Protein AF-A0A2R2W678-F1 (afdb_monomer)

Structure (mmCIF, N/CA/C/O backbone):
data_AF-A0A2R2W678-F1
#
_entry.id   AF-A0A2R2W678-F1
#
loop_
_atom_site.group_PDB
_atom_site.id
_atom_site.type_symbol
_atom_site.label_atom_id
_atom_site.label_alt_id
_atom_site.label_comp_id
_atom_site.label_asym_id
_atom_site.label_entity_id
_atom_site.label_seq_id
_atom_site.pdbx_PDB_ins_code
_atom_site.Cartn_x
_atom_site.Cartn_y
_atom_site.Cartn_z
_atom_site.occupancy
_atom_site.B_iso_or_equiv
_atom_site.auth_seq_id
_atom_site.auth_comp_id
_atom_site.auth_asym_id
_atom_site.auth_atom_id
_atom_site.pdbx_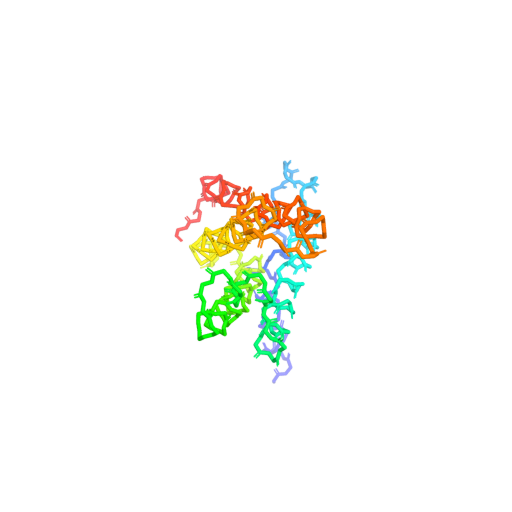PDB_model_num
ATOM 1 N N . MET A 1 1 ? -35.169 -13.380 14.556 1.00 68.44 1 MET A N 1
ATOM 2 C CA . MET A 1 1 ? -34.131 -13.141 13.522 1.00 68.44 1 MET A CA 1
ATOM 3 C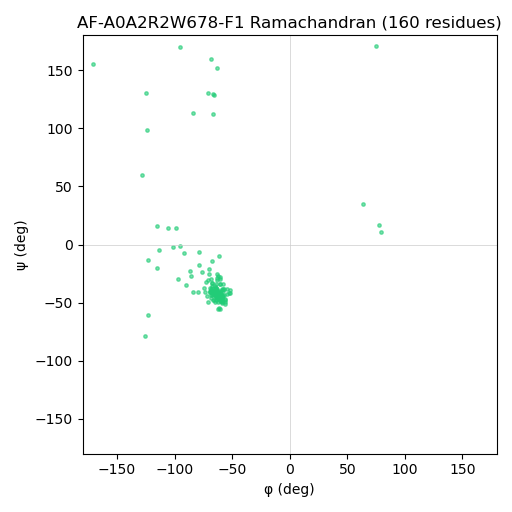 C . MET A 1 1 ? -33.585 -11.709 13.570 1.00 68.44 1 MET A C 1
ATOM 5 O O . MET A 1 1 ? -32.387 -11.545 13.762 1.00 68.44 1 MET A O 1
ATOM 9 N N . LEU A 1 2 ? -34.438 -10.676 13.513 1.00 74.88 2 LEU A N 1
ATOM 10 C CA . LEU A 1 2 ? -34.035 -9.255 13.561 1.00 74.88 2 LEU A CA 1
ATOM 11 C C . LEU A 1 2 ? -33.244 -8.840 14.821 1.00 74.88 2 LEU A C 1
ATOM 13 O O . LEU A 1 2 ? -32.334 -8.018 14.740 1.00 74.88 2 LEU A O 1
ATOM 17 N N . THR A 1 3 ? -33.533 -9.432 15.981 1.00 77.06 3 THR A N 1
ATOM 18 C CA . THR A 1 3 ? -32.815 -9.179 17.245 1.00 77.06 3 THR A CA 1
ATOM 19 C C . THR A 1 3 ? -31.362 -9.659 17.221 1.00 77.06 3 THR A C 1
ATOM 21 O O . THR A 1 3 ? -30.485 -8.937 17.685 1.00 77.06 3 THR A O 1
ATOM 24 N N . ARG A 1 4 ? -31.082 -10.826 16.618 1.00 75.00 4 ARG A N 1
ATOM 25 C CA . ARG A 1 4 ? -29.709 -11.349 16.467 1.00 75.00 4 ARG A CA 1
ATOM 26 C C . ARG A 1 4 ? -28.886 -10.510 15.488 1.00 75.00 4 ARG A C 1
ATOM 28 O O . ARG A 1 4 ? -27.741 -10.191 15.781 1.00 75.00 4 ARG A O 1
ATOM 35 N N . LEU A 1 5 ? -29.487 -10.078 14.375 1.00 79.19 5 LEU A N 1
ATOM 36 C CA . LEU A 1 5 ? -28.825 -9.196 13.404 1.00 79.19 5 LEU A CA 1
ATOM 37 C C . LEU A 1 5 ? -28.424 -7.851 14.030 1.00 79.19 5 LEU A C 1
ATOM 39 O O . LEU A 1 5 ? -27.300 -7.396 13.847 1.00 79.19 5 LEU A O 1
ATOM 43 N N . ARG A 1 6 ? -29.307 -7.245 14.836 1.00 78.81 6 ARG A N 1
ATOM 44 C CA . ARG A 1 6 ? -29.011 -5.988 15.548 1.00 78.81 6 ARG A CA 1
ATOM 45 C C . ARG A 1 6 ? -27.942 -6.138 16.633 1.00 78.81 6 ARG A C 1
ATOM 47 O O . ARG A 1 6 ? -27.208 -5.183 16.874 1.00 78.81 6 ARG A O 1
ATOM 54 N N . ALA A 1 7 ? -27.876 -7.289 17.302 1.00 78.50 7 ALA A N 1
ATOM 55 C CA . ALA A 1 7 ? -26.834 -7.576 18.288 1.00 78.50 7 ALA A CA 1
ATOM 56 C C . ALA A 1 7 ? -25.462 -7.732 17.610 1.00 78.50 7 ALA A C 1
ATOM 58 O O . ALA A 1 7 ? -24.502 -7.085 18.017 1.00 78.50 7 ALA A O 1
ATOM 59 N N . ASN A 1 8 ? -25.401 -8.490 16.511 1.00 81.38 8 ASN A N 1
ATOM 60 C CA . ASN A 1 8 ? -24.171 -8.690 15.743 1.00 81.38 8 ASN A CA 1
ATOM 61 C C . ASN A 1 8 ? -23.657 -7.383 15.122 1.00 81.38 8 ASN A C 1
ATOM 63 O O . ASN A 1 8 ? -22.463 -7.111 15.171 1.00 81.38 8 ASN A O 1
ATOM 67 N N . ALA A 1 9 ? -24.551 -6.543 14.590 1.00 79.56 9 ALA A N 1
ATOM 68 C CA . ALA A 1 9 ? -24.175 -5.247 14.026 1.00 79.56 9 ALA A CA 1
ATOM 69 C C . ALA A 1 9 ? -23.574 -4.296 15.076 1.00 79.56 9 ALA A C 1
ATOM 71 O O . ALA A 1 9 ? -22.612 -3.589 14.782 1.00 79.56 9 ALA A O 1
ATOM 72 N N . ARG A 1 10 ? -24.102 -4.297 16.310 1.00 78.56 10 ARG A N 1
ATOM 73 C CA . ARG A 1 10 ? -23.519 -3.522 17.417 1.00 78.56 10 ARG A CA 1
ATOM 74 C C . ARG A 1 10 ? -22.151 -4.056 17.818 1.00 78.56 10 ARG A C 1
ATOM 76 O O . ARG A 1 10 ? -21.207 -3.283 17.847 1.00 78.56 10 ARG A O 1
ATOM 83 N N . ALA A 1 11 ? -22.028 -5.368 18.005 1.00 80.19 11 ALA A N 1
ATOM 84 C CA . ALA A 1 11 ? -20.753 -5.991 18.350 1.00 80.19 11 ALA A CA 1
ATOM 85 C C . ALA A 1 11 ? -19.658 -5.725 17.299 1.00 80.19 11 ALA A C 1
ATOM 87 O O . ALA A 1 11 ? -18.510 -5.476 17.655 1.00 80.19 11 ALA A O 1
ATOM 88 N N . LEU A 1 12 ? -20.007 -5.737 16.006 1.00 79.81 12 LEU A N 1
ATOM 89 C CA . LEU A 1 12 ? -19.079 -5.396 14.924 1.00 79.81 12 LEU A CA 1
ATOM 90 C C . LEU A 1 12 ? -18.686 -3.920 14.940 1.00 79.81 12 LEU A C 1
ATOM 92 O O . LEU A 1 12 ? -17.511 -3.608 14.774 1.00 79.81 12 LEU A O 1
ATOM 96 N N . ARG A 1 13 ? -19.650 -3.019 15.155 1.00 81.19 13 ARG A N 1
ATOM 97 C 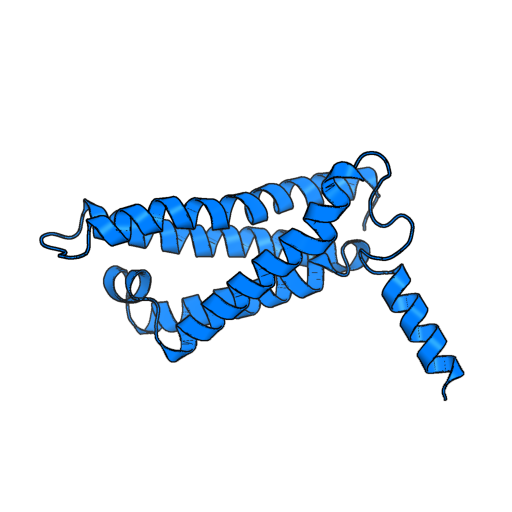CA . ARG A 1 13 ? -19.378 -1.584 15.257 1.00 81.19 13 ARG A CA 1
ATOM 98 C C . ARG A 1 13 ? -18.470 -1.278 16.447 1.00 81.19 13 ARG A C 1
ATOM 100 O O . ARG A 1 13 ? -17.510 -0.534 16.278 1.00 81.19 13 ARG A O 1
ATOM 107 N N . ASP A 1 14 ? -18.748 -1.856 17.608 1.00 81.19 14 ASP A N 1
ATOM 108 C CA . ASP A 1 14 ? -17.988 -1.606 18.836 1.00 81.19 14 ASP A CA 1
ATOM 109 C C . ASP A 1 14 ? -16.560 -2.163 18.747 1.00 81.19 14 ASP A C 1
ATOM 111 O O . ASP A 1 14 ? -15.632 -1.549 19.258 1.00 81.19 14 ASP A O 1
ATOM 115 N N . ALA A 1 15 ? -16.367 -3.276 18.031 1.00 79.50 15 ALA A N 1
ATOM 116 C CA . ALA A 1 15 ? -15.046 -3.838 17.743 1.00 79.50 15 ALA A CA 1
ATOM 117 C C . ALA A 1 15 ? -14.297 -3.125 16.598 1.00 79.50 15 ALA A C 1
ATOM 119 O O . ALA A 1 15 ? -13.154 -3.484 16.307 1.00 79.50 15 ALA A O 1
ATOM 120 N N . SER A 1 16 ? -14.943 -2.178 15.911 1.00 83.81 16 SER A N 1
ATOM 121 C CA . SER A 1 16 ? -14.358 -1.463 14.779 1.00 83.81 16 SER A CA 1
ATOM 122 C C . SER A 1 16 ? -13.737 -0.127 15.185 1.00 83.81 16 SER A C 1
ATOM 124 O O . SER A 1 16 ? -13.995 0.390 16.271 1.00 83.81 16 SER A O 1
ATOM 126 N N . ILE A 1 17 ? -13.006 0.509 14.268 1.00 81.62 17 ILE A N 1
ATOM 127 C CA . ILE A 1 17 ? -12.469 1.868 14.457 1.00 81.62 17 ILE A CA 1
ATOM 128 C C . ILE A 1 17 ? -13.551 2.955 14.654 1.00 81.62 17 ILE A C 1
ATOM 130 O O . ILE A 1 17 ? -13.247 4.094 15.021 1.00 81.62 17 ILE A O 1
ATOM 134 N N . TRP A 1 18 ? -14.821 2.607 14.436 1.00 82.69 18 TRP A N 1
ATOM 135 C CA . TRP A 1 18 ? -15.994 3.457 14.660 1.00 82.69 18 TRP A CA 1
ATOM 136 C C . TRP A 1 18 ? -16.654 3.245 16.036 1.00 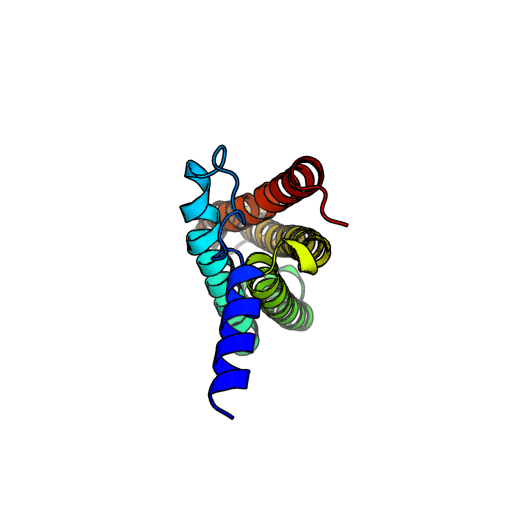82.69 18 TRP A C 1
ATOM 138 O O . TRP A 1 18 ? -17.662 3.893 16.343 1.00 82.69 18 TRP A O 1
ATOM 148 N N . GLY A 1 19 ? -16.127 2.321 16.845 1.00 78.38 19 GLY A N 1
ATOM 14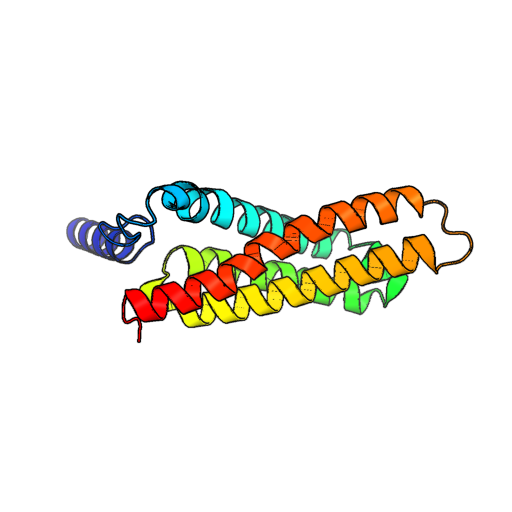9 C CA . GLY A 1 19 ? -16.547 2.084 18.224 1.00 78.38 19 GLY A CA 1
ATOM 150 C C . GLY A 1 19 ? -16.178 3.247 19.150 1.00 78.38 19 GLY A C 1
ATOM 151 O O . GLY A 1 19 ? -15.314 4.070 18.847 1.00 78.38 19 GLY A O 1
ATOM 152 N N . ARG A 1 20 ? -16.849 3.352 20.303 1.00 70.69 20 ARG A N 1
ATOM 153 C CA . ARG A 1 20 ? -16.450 4.323 21.337 1.00 70.69 20 ARG A CA 1
ATOM 154 C C . ARG A 1 20 ? -15.141 3.861 21.987 1.00 70.69 20 ARG A C 1
ATOM 156 O O . ARG A 1 20 ? -15.056 2.711 22.399 1.00 70.69 20 ARG A O 1
ATOM 163 N N . GLY A 1 21 ? -14.153 4.754 22.090 1.00 68.12 21 GLY A N 1
ATOM 164 C CA . GLY A 1 21 ? -12.845 4.460 22.696 1.00 68.12 21 GLY A CA 1
ATOM 165 C C . GLY A 1 21 ? -11.862 3.701 21.795 1.00 68.12 21 GLY A C 1
ATOM 166 O O . GLY A 1 21 ? -10.841 3.233 22.280 1.00 68.12 21 GLY A O 1
ATOM 167 N N . SER A 1 22 ? -12.156 3.559 20.496 1.00 69.12 22 SER A N 1
ATOM 168 C CA . SER A 1 22 ? -11.248 2.929 19.523 1.00 69.12 22 SER A CA 1
ATOM 169 C C . SER A 1 22 ? -10.110 3.842 19.052 1.00 69.12 22 SER A C 1
ATOM 171 O O . SER A 1 22 ? -9.148 3.357 18.470 1.00 69.12 22 SER A O 1
ATOM 173 N N . VAL A 1 23 ? -10.256 5.151 19.260 1.00 70.25 23 VAL A N 1
ATOM 174 C CA . VAL A 1 23 ? -9.231 6.180 19.066 1.00 70.25 23 VAL A CA 1
ATOM 175 C C . VAL A 1 23 ? -9.132 6.905 20.404 1.00 70.25 23 VAL A C 1
ATOM 177 O O . VAL A 1 23 ? -10.174 7.230 20.984 1.00 70.25 23 VAL A O 1
ATOM 180 N N . SER A 1 24 ? -7.915 7.080 20.919 1.00 68.06 24 SER A N 1
ATOM 181 C CA . SER A 1 24 ? -7.681 7.786 22.181 1.00 68.06 24 SER A CA 1
ATOM 182 C C . SER A 1 24 ? -8.122 9.256 22.059 1.00 68.06 24 SER A C 1
ATOM 184 O O . SER A 1 24 ? -8.101 9.823 20.966 1.00 68.06 24 SER A O 1
ATOM 186 N N . GLU A 1 25 ? -8.521 9.898 23.161 1.00 67.81 25 GLU A N 1
ATOM 187 C CA . GLU A 1 25 ? -8.835 11.341 23.142 1.00 67.81 25 GLU A CA 1
ATOM 188 C C . GLU A 1 25 ? -7.600 12.193 22.797 1.00 67.81 25 GLU A C 1
ATOM 190 O O . GLU A 1 25 ? -7.724 13.285 22.243 1.00 67.81 25 GLU A O 1
ATOM 195 N N . GLU A 1 26 ? -6.401 11.673 23.067 1.00 67.75 26 GLU A N 1
ATOM 196 C CA . GLU A 1 26 ? -5.125 12.306 22.729 1.00 67.75 26 GLU A CA 1
ATOM 197 C C . GLU A 1 26 ? -4.855 12.280 21.209 1.00 67.75 26 GLU A C 1
ATOM 199 O O . GLU A 1 26 ? -4.291 13.226 20.655 1.00 67.75 26 GLU A O 1
ATOM 204 N N . ASP A 1 27 ? -5.363 11.258 20.510 1.00 69.75 27 ASP A N 1
ATOM 205 C CA . ASP A 1 27 ? -5.250 11.074 19.060 1.00 69.75 27 ASP A CA 1
ATOM 206 C C . ASP A 1 27 ? -6.499 11.533 18.280 1.00 69.75 27 ASP A C 1
ATOM 208 O O . ASP A 1 27 ? -6.630 11.242 17.089 1.00 69.75 27 ASP A O 1
ATOM 212 N N . ASP A 1 28 ? -7.419 12.295 18.882 1.00 75.12 28 ASP A N 1
ATOM 213 C CA . ASP A 1 28 ? -8.664 12.706 18.204 1.00 75.12 28 ASP A CA 1
ATOM 214 C C . ASP A 1 28 ? -8.387 13.550 16.937 1.00 75.12 28 ASP A C 1
ATOM 216 O O . ASP A 1 28 ? -9.094 13.472 15.929 1.00 75.12 28 ASP A O 1
ATOM 220 N N . ARG A 1 29 ? -7.250 14.265 16.917 1.00 76.31 29 ARG A N 1
ATOM 221 C CA . ARG A 1 29 ? -6.734 14.981 15.730 1.00 76.31 29 ARG A CA 1
ATOM 222 C C . ARG A 1 29 ? -6.393 14.045 14.565 1.00 76.31 29 ARG A C 1
ATOM 224 O O . ARG A 1 29 ? -6.482 14.453 13.407 1.00 76.31 29 ARG A O 1
ATOM 231 N N . LEU A 1 30 ? -6.013 12.804 14.860 1.00 82.94 30 LEU A N 1
ATOM 232 C CA . LEU A 1 30 ? -5.715 11.755 13.886 1.00 82.94 30 LEU A CA 1
ATOM 233 C C . LEU A 1 30 ? -6.946 10.905 13.559 1.00 82.94 30 LEU A C 1
ATOM 235 O O . LEU A 1 30 ? -6.900 10.124 12.611 1.00 82.94 30 LEU A O 1
ATOM 239 N N . ALA A 1 31 ? -8.076 11.075 14.253 1.00 83.06 31 ALA A N 1
ATOM 240 C CA . ALA A 1 31 ? -9.259 10.247 14.034 1.00 83.06 31 ALA A CA 1
ATOM 241 C C . ALA A 1 31 ? -9.754 10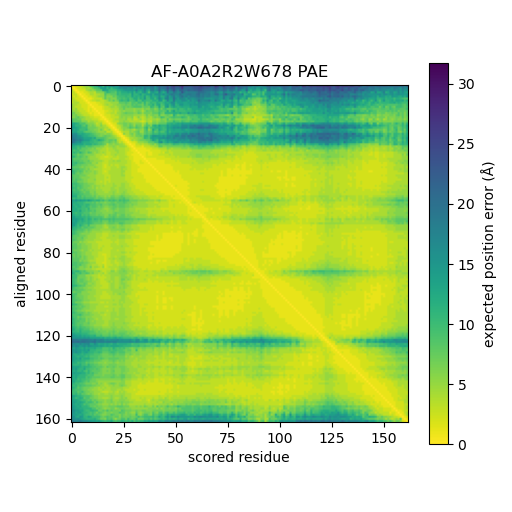.316 12.581 1.00 83.06 31 ALA A C 1
ATOM 243 O O . ALA A 1 31 ? -10.124 9.294 12.006 1.00 83.06 31 ALA A O 1
ATOM 244 N N . THR A 1 32 ? -9.705 11.493 11.948 1.00 86.31 32 THR A N 1
ATOM 245 C CA . THR A 1 32 ? -10.039 11.651 10.521 1.00 86.31 32 THR A CA 1
ATOM 246 C C . THR A 1 32 ? -9.023 10.949 9.616 1.00 86.31 32 THR A C 1
ATOM 248 O O . THR A 1 32 ? -9.410 10.309 8.636 1.00 86.31 32 THR A O 1
ATOM 251 N N . LEU A 1 33 ? -7.727 11.024 9.945 1.00 86.88 33 LEU A N 1
ATOM 252 C CA . LEU A 1 33 ? -6.665 10.313 9.225 1.00 86.88 33 LEU A CA 1
ATOM 253 C C . LEU A 1 33 ? -6.910 8.802 9.253 1.00 86.88 33 LEU A C 1
ATOM 255 O O . LEU A 1 33 ? -6.916 8.157 8.206 1.00 86.88 33 LEU A O 1
ATOM 259 N N . LEU A 1 34 ? -7.196 8.265 10.437 1.00 86.12 34 LEU A N 1
ATOM 260 C CA . LEU A 1 34 ? -7.379 6.837 10.653 1.00 86.12 34 LEU A CA 1
ATOM 261 C C . LEU A 1 34 ? -8.705 6.305 10.089 1.00 86.12 34 LEU A C 1
ATOM 263 O O . LEU A 1 34 ? -8.739 5.227 9.502 1.00 86.12 34 LEU A O 1
ATOM 267 N N . ARG A 1 35 ? -9.803 7.055 10.239 1.00 89.06 35 ARG A N 1
ATOM 268 C CA . ARG A 1 35 ? -11.152 6.606 9.852 1.00 89.06 35 ARG A CA 1
ATOM 269 C C . ARG A 1 35 ? -11.508 6.869 8.393 1.00 89.06 35 ARG A C 1
ATOM 271 O O . ARG A 1 35 ? -12.406 6.215 7.873 1.00 89.06 35 ARG A O 1
ATOM 278 N N . VAL A 1 36 ? -10.859 7.835 7.743 1.00 89.06 36 VAL A N 1
ATOM 279 C CA . VAL A 1 36 ? -11.225 8.266 6.383 1.00 89.06 36 VAL A CA 1
ATOM 280 C C . VAL A 1 36 ? -10.046 8.132 5.432 1.00 89.06 36 VAL A C 1
ATOM 282 O O . VAL A 1 36 ? -10.112 7.362 4.476 1.00 89.06 36 VAL A O 1
ATOM 285 N N . TYR A 1 37 ? -8.949 8.839 5.697 1.00 90.19 37 TYR A N 1
ATOM 286 C CA . TYR A 1 37 ? -7.841 8.926 4.744 1.00 90.19 37 TYR A CA 1
ATOM 287 C C . TYR A 1 37 ? -7.081 7.604 4.568 1.00 90.19 37 TYR A C 1
ATOM 289 O O . TYR A 1 37 ? -6.754 7.251 3.434 1.00 90.19 37 TYR A O 1
ATOM 297 N N . LEU A 1 38 ? -6.838 6.845 5.643 1.00 91.75 38 LEU A N 1
ATOM 298 C CA . LEU A 1 38 ? -6.222 5.516 5.557 1.00 91.75 38 LEU A CA 1
ATOM 299 C C . LEU A 1 38 ? -7.082 4.538 4.736 1.00 91.75 38 LEU A C 1
ATOM 301 O O . LEU A 1 38 ? -6.579 4.023 3.735 1.00 91.75 38 LEU A O 1
ATOM 305 N N . PRO A 1 39 ? -8.377 4.325 5.058 1.00 93.44 39 PRO A N 1
ATOM 306 C CA . PRO A 1 39 ? -9.255 3.491 4.242 1.00 93.44 39 PRO A CA 1
ATOM 307 C C . PRO A 1 39 ? -9.311 3.907 2.772 1.00 93.44 39 PRO A C 1
ATOM 309 O O . PRO A 1 39 ? -9.235 3.046 1.899 1.00 93.44 39 PRO A O 1
ATOM 312 N N . ILE A 1 40 ? -9.395 5.210 2.479 1.00 94.38 40 ILE A N 1
ATOM 313 C CA . ILE A 1 40 ? -9.379 5.709 1.095 1.00 94.38 40 ILE A CA 1
ATOM 314 C C . ILE A 1 40 ? -8.057 5.361 0.414 1.00 94.38 40 ILE A C 1
ATOM 316 O O . ILE A 1 40 ? -8.065 4.883 -0.717 1.00 94.38 40 ILE A O 1
ATOM 320 N N . THR A 1 41 ? -6.928 5.549 1.098 1.00 93.62 41 THR A N 1
ATOM 321 C CA . THR A 1 41 ? -5.605 5.235 0.542 1.00 93.62 41 THR A CA 1
ATOM 322 C C . THR A 1 41 ? -5.498 3.753 0.197 1.00 93.62 41 THR A C 1
ATOM 324 O O . THR A 1 41 ? -5.077 3.409 -0.908 1.00 93.62 41 THR A O 1
ATOM 327 N N . TYR A 1 42 ? -5.944 2.864 1.087 1.00 96.44 42 TYR A N 1
ATOM 328 C CA . TYR A 1 42 ? -5.954 1.425 0.822 1.00 96.44 42 TYR A CA 1
ATOM 329 C C . TYR A 1 42 ? -6.944 1.036 -0.279 1.00 96.44 42 TYR A C 1
ATOM 331 O O . TYR A 1 42 ? -6.625 0.188 -1.105 1.00 96.44 42 TYR A O 1
ATOM 339 N N . ALA A 1 43 ? -8.114 1.674 -0.355 1.00 96.81 43 ALA A N 1
ATOM 340 C CA . ALA A 1 43 ? -9.076 1.435 -1.428 1.00 96.81 43 ALA A CA 1
ATOM 341 C C . ALA A 1 43 ? -8.524 1.856 -2.800 1.00 96.81 43 ALA A C 1
ATOM 343 O O . ALA A 1 43 ? -8.646 1.107 -3.767 1.00 96.81 43 ALA A O 1
ATOM 344 N N . VAL A 1 44 ? -7.861 3.013 -2.883 1.00 96.06 44 VAL A N 1
ATOM 345 C CA . VAL A 1 44 ? -7.177 3.472 -4.103 1.00 96.06 44 VAL A CA 1
ATOM 346 C C . VAL A 1 44 ? -6.022 2.540 -4.462 1.00 96.06 44 VAL A C 1
ATOM 348 O O . VAL A 1 44 ? -5.862 2.187 -5.625 1.00 96.06 44 VAL A O 1
ATOM 351 N N . SER A 1 45 ? -5.256 2.084 -3.470 1.00 96.75 45 SER A N 1
ATOM 352 C CA . SER A 1 45 ? -4.149 1.138 -3.666 1.00 96.75 45 SER A CA 1
ATOM 353 C C . SER A 1 45 ? -4.646 -0.218 -4.171 1.00 96.75 45 SER A C 1
ATOM 355 O O . SER A 1 45 ? -4.069 -0.793 -5.092 1.00 96.75 45 SER A O 1
ATOM 357 N N . ALA A 1 46 ? -5.773 -0.694 -3.638 1.00 97.88 46 ALA A N 1
ATOM 358 C CA . ALA A 1 46 ? -6.450 -1.884 -4.128 1.00 97.88 46 ALA A CA 1
ATOM 359 C C . ALA A 1 46 ? -6.946 -1.674 -5.565 1.00 97.88 46 ALA A C 1
ATOM 361 O O . ALA A 1 46 ? -6.667 -2.497 -6.429 1.00 97.88 46 ALA A O 1
ATOM 362 N N . ALA A 1 47 ? -7.613 -0.556 -5.861 1.00 97.25 47 ALA A N 1
ATOM 363 C CA . ALA A 1 47 ? -8.057 -0.243 -7.218 1.00 97.25 47 ALA A CA 1
ATOM 364 C C . ALA A 1 47 ? -6.882 -0.178 -8.209 1.00 97.25 47 ALA A C 1
ATOM 366 O O . ALA A 1 47 ? -6.997 -0.676 -9.326 1.00 97.25 47 ALA A O 1
ATOM 367 N N . PHE A 1 48 ? -5.741 0.367 -7.788 1.00 95.38 48 PHE A N 1
ATOM 368 C CA . PHE A 1 48 ? -4.514 0.398 -8.577 1.00 95.38 48 PHE A CA 1
ATOM 369 C C . PHE A 1 48 ? -3.945 -1.007 -8.823 1.00 95.38 48 PHE A C 1
ATOM 371 O O . PHE A 1 48 ? -3.664 -1.352 -9.968 1.00 95.38 48 PHE A O 1
ATOM 378 N N . GLY A 1 49 ? -3.834 -1.843 -7.785 1.00 96.88 49 GLY A N 1
ATOM 379 C CA . GLY A 1 49 ? -3.418 -3.241 -7.936 1.00 96.88 49 GLY A CA 1
ATOM 380 C C . GLY A 1 49 ? -4.360 -4.018 -8.858 1.00 96.88 49 GLY A C 1
ATOM 381 O O . GLY A 1 49 ? -3.906 -4.689 -9.778 1.00 96.88 49 GLY A O 1
ATOM 382 N N . TRP A 1 50 ? -5.672 -3.851 -8.678 1.00 97.69 50 TRP A N 1
ATOM 383 C CA . TRP A 1 50 ? -6.699 -4.441 -9.535 1.00 97.69 50 TRP A CA 1
ATOM 384 C C . TRP A 1 50 ? -6.547 -4.003 -10.991 1.00 97.69 50 TRP A C 1
ATOM 386 O O . TRP A 1 50 ? -6.515 -4.844 -11.882 1.00 97.69 50 TRP A O 1
ATOM 396 N N . TYR A 1 51 ? -6.405 -2.701 -11.244 1.00 96.69 51 TYR A N 1
ATOM 397 C CA . TYR A 1 51 ? -6.176 -2.174 -12.588 1.00 96.69 51 TYR A CA 1
ATOM 398 C C . TYR A 1 51 ? -4.891 -2.752 -13.202 1.00 96.69 51 TYR A C 1
ATOM 400 O O . TYR A 1 51 ? -4.900 -3.190 -14.350 1.00 96.69 51 TYR A O 1
ATOM 408 N N . GLY A 1 52 ? -3.812 -2.846 -12.422 1.00 95.69 52 GLY A N 1
ATOM 409 C CA . GLY A 1 52 ? -2.546 -3.432 -12.860 1.00 95.69 52 GLY A CA 1
ATOM 410 C C . GLY A 1 52 ? -2.643 -4.904 -13.280 1.00 95.69 52 GLY A C 1
ATOM 411 O O . GLY A 1 52 ? -1.919 -5.315 -14.180 1.00 95.69 52 GLY A O 1
ATOM 412 N N . ILE A 1 53 ? -3.571 -5.686 -12.713 1.00 94.88 53 ILE A N 1
ATOM 413 C CA . ILE A 1 53 ? -3.813 -7.078 -13.142 1.00 94.88 53 ILE A CA 1
ATOM 414 C C . ILE A 1 53 ? -4.313 -7.132 -14.593 1.00 94.88 53 ILE A C 1
ATOM 416 O O . ILE A 1 53 ? -3.913 -8.016 -15.345 1.00 94.88 53 ILE A O 1
ATOM 420 N N . TRP A 1 54 ? -5.183 -6.200 -14.987 1.00 93.69 54 TRP A N 1
ATOM 421 C CA . TRP A 1 54 ? -5.839 -6.216 -16.299 1.00 93.69 54 TRP A CA 1
ATOM 422 C C . TRP A 1 54 ? -5.063 -5.463 -17.376 1.00 93.69 54 TRP A C 1
ATOM 424 O O . TRP A 1 54 ? -5.081 -5.864 -18.537 1.00 93.69 54 TRP A O 1
ATOM 434 N N . TYR A 1 55 ? -4.398 -4.374 -16.997 1.00 93.06 55 TYR A N 1
ATOM 435 C CA . TYR A 1 55 ? -3.753 -3.450 -17.934 1.00 93.06 55 TYR A CA 1
ATOM 436 C C . TYR A 1 55 ? -2.226 -3.438 -17.821 1.00 93.06 55 TYR A C 1
ATOM 438 O O . TYR A 1 55 ? -1.556 -2.780 -18.614 1.00 93.06 55 TYR A O 1
ATOM 446 N N . GLY A 1 56 ? -1.669 -4.168 -16.852 1.00 90.44 56 GLY A N 1
ATOM 447 C CA . GLY A 1 56 ? -0.247 -4.148 -16.543 1.00 90.44 56 GLY A CA 1
ATOM 448 C C . GLY A 1 56 ? 0.185 -2.882 -15.801 1.00 90.44 56 GLY A C 1
ATOM 449 O O . GLY A 1 56 ? -0.552 -1.905 -15.655 1.00 90.44 56 GLY A O 1
ATOM 450 N N . VAL A 1 57 ? 1.427 -2.909 -15.324 1.00 93.00 57 VAL A N 1
ATOM 451 C CA . VAL A 1 57 ? 2.098 -1.759 -14.710 1.00 93.00 57 VAL A CA 1
ATOM 452 C C . VAL A 1 57 ? 3.393 -1.529 -15.488 1.00 93.00 57 VAL A C 1
ATOM 454 O O . VAL A 1 57 ? 4.370 -2.234 -15.222 1.00 93.00 57 VAL A O 1
ATOM 457 N N . PRO A 1 58 ? 3.421 -0.575 -16.442 1.00 91.56 58 PRO A N 1
ATOM 458 C CA . PRO A 1 58 ? 4.531 -0.421 -17.385 1.00 91.56 58 PRO A CA 1
ATOM 459 C C . PRO A 1 58 ? 5.900 -0.329 -16.712 1.00 91.56 58 PRO A C 1
ATOM 461 O O . PRO A 1 58 ? 6.829 -1.007 -17.121 1.00 91.56 58 PRO A O 1
ATOM 464 N N . ALA A 1 59 ? 6.016 0.411 -15.604 1.00 92.75 59 ALA A N 1
ATOM 465 C CA . ALA A 1 59 ? 7.300 0.550 -14.918 1.00 92.75 59 ALA A CA 1
ATOM 466 C C . ALA A 1 59 ? 7.841 -0.774 -14.346 1.00 92.75 59 ALA A C 1
ATOM 468 O O . ALA A 1 59 ? 9.048 -0.976 -14.330 1.00 92.75 59 ALA A O 1
ATOM 469 N N . ILE A 1 60 ? 6.975 -1.680 -13.878 1.00 94.88 60 ILE A N 1
ATOM 470 C CA . ILE A 1 60 ? 7.407 -3.000 -13.390 1.00 94.88 60 ILE A CA 1
ATOM 471 C C . ILE A 1 60 ? 7.666 -3.946 -14.567 1.00 94.88 60 ILE A C 1
ATOM 473 O O . ILE A 1 60 ? 8.641 -4.696 -14.554 1.00 94.88 60 ILE A O 1
ATOM 477 N N . PHE A 1 61 ? 6.795 -3.897 -15.578 1.00 93.38 61 PHE A N 1
ATOM 478 C CA . PHE A 1 61 ? 6.897 -4.707 -16.789 1.00 93.38 61 PHE A CA 1
ATOM 479 C C . PHE A 1 61 ? 8.220 -4.445 -17.517 1.00 93.38 61 PHE A C 1
ATOM 481 O O . PHE A 1 61 ? 8.954 -5.388 -17.799 1.00 93.38 61 PHE A O 1
ATOM 488 N N . ASP A 1 62 ? 8.539 -3.170 -17.751 1.00 92.44 62 ASP A N 1
ATOM 489 C CA . ASP A 1 62 ? 9.716 -2.737 -18.504 1.00 92.44 62 ASP A CA 1
ATOM 490 C C . ASP A 1 62 ? 11.018 -2.930 -17.713 1.00 92.44 62 ASP A C 1
ATOM 492 O O . ASP A 1 62 ? 12.065 -3.180 -18.305 1.00 92.44 62 ASP A O 1
ATOM 496 N N . ALA A 1 63 ? 10.978 -2.796 -16.381 1.00 92.94 63 ALA A N 1
ATOM 497 C CA . ALA A 1 63 ? 12.178 -2.880 -15.546 1.00 92.94 63 ALA A CA 1
ATOM 498 C C . ALA A 1 63 ? 12.559 -4.311 -15.138 1.00 92.94 63 ALA A C 1
ATOM 500 O O . ALA A 1 63 ? 13.727 -4.553 -14.837 1.00 92.94 63 ALA A O 1
ATOM 501 N N . ILE A 1 64 ? 11.595 -5.237 -15.048 1.00 93.50 64 ILE A N 1
ATOM 502 C CA . ILE A 1 64 ? 11.825 -6.585 -14.504 1.00 93.50 64 ILE A CA 1
ATOM 503 C C . ILE A 1 64 ? 11.377 -7.658 -15.496 1.00 93.50 64 ILE A C 1
ATOM 505 O O . ILE A 1 64 ? 12.216 -8.287 -16.135 1.00 93.50 64 ILE A O 1
ATOM 509 N N . ALA A 1 65 ? 10.069 -7.916 -15.576 1.00 92.12 65 ALA A N 1
ATOM 510 C CA . ALA A 1 65 ? 9.477 -8.912 -16.464 1.00 92.12 65 ALA A CA 1
ATOM 511 C C . ALA A 1 65 ? 7.938 -8.803 -16.470 1.00 92.12 65 ALA A C 1
ATOM 513 O O . ALA A 1 65 ? 7.350 -8.415 -15.452 1.00 92.12 65 ALA A O 1
ATOM 514 N N . PRO A 1 66 ? 7.266 -9.247 -17.550 1.00 91.25 66 PRO A N 1
ATOM 515 C CA . PRO A 1 66 ? 5.804 -9.286 -17.638 1.00 91.25 66 PRO A CA 1
ATOM 516 C C . PRO A 1 66 ? 5.132 -10.081 -16.512 1.00 91.25 66 PRO A C 1
ATOM 518 O O . PRO A 1 66 ? 4.231 -9.577 -15.841 1.00 91.25 66 PRO A O 1
ATOM 521 N N . ASP A 1 67 ? 5.612 -11.302 -16.261 1.00 92.56 67 ASP A N 1
ATOM 522 C CA . ASP A 1 67 ? 5.034 -12.194 -15.249 1.00 92.56 67 ASP A CA 1
ATOM 523 C C . ASP A 1 67 ? 5.186 -11.611 -13.841 1.00 92.56 67 ASP A C 1
ATOM 525 O O . ASP A 1 67 ? 4.277 -11.690 -13.011 1.00 92.56 67 ASP A O 1
ATOM 529 N N . TYR A 1 68 ? 6.322 -10.953 -13.586 1.00 94.12 68 TYR A N 1
ATOM 530 C CA . TYR A 1 68 ? 6.567 -10.276 -12.320 1.00 94.12 68 TYR A CA 1
ATOM 531 C C . TYR A 1 68 ? 5.607 -9.098 -12.122 1.00 94.12 68 TYR A C 1
ATOM 533 O O . TYR A 1 68 ? 5.093 -8.921 -11.020 1.00 94.12 68 TYR A O 1
ATOM 541 N N . ALA A 1 69 ? 5.308 -8.326 -13.173 1.00 94.88 69 ALA A N 1
ATOM 542 C CA . ALA A 1 69 ? 4.347 -7.226 -13.099 1.00 94.88 69 ALA A CA 1
ATOM 543 C C . ALA A 1 69 ? 2.941 -7.711 -12.718 1.00 94.88 69 ALA A C 1
ATOM 545 O O . ALA A 1 69 ? 2.317 -7.129 -11.831 1.00 94.88 69 ALA A O 1
ATOM 546 N N . ALA A 1 70 ? 2.476 -8.812 -13.315 1.00 94.81 70 ALA A N 1
ATOM 547 C CA . ALA A 1 70 ? 1.176 -9.394 -12.988 1.00 94.81 70 ALA A CA 1
ATOM 548 C C . ALA A 1 70 ? 1.106 -9.867 -11.525 1.00 94.81 70 ALA A C 1
ATOM 550 O O . ALA A 1 70 ? 0.153 -9.541 -10.812 1.00 94.81 70 ALA A O 1
ATOM 551 N N . ILE A 1 71 ? 2.129 -10.592 -11.052 1.00 96.88 71 ILE A N 1
ATOM 552 C CA . ILE A 1 71 ? 2.210 -11.055 -9.656 1.00 96.88 71 ILE A CA 1
ATOM 553 C C . ILE A 1 71 ? 2.279 -9.861 -8.699 1.00 96.88 71 ILE A C 1
ATOM 555 O O . ILE A 1 71 ? 1.554 -9.820 -7.705 1.00 96.88 71 ILE A O 1
ATOM 559 N N . TRP A 1 72 ? 3.103 -8.861 -9.007 1.00 97.81 72 TRP A N 1
ATOM 560 C CA . TRP A 1 72 ? 3.244 -7.659 -8.192 1.00 97.81 72 TRP A CA 1
ATOM 561 C C . TRP A 1 72 ? 1.908 -6.917 -8.041 1.00 97.81 72 TRP A C 1
ATOM 563 O O . TRP A 1 72 ? 1.529 -6.556 -6.927 1.00 97.81 72 TRP A O 1
ATOM 573 N N . SER A 1 73 ? 1.135 -6.769 -9.122 1.00 97.88 73 SER A N 1
ATOM 574 C CA . SER A 1 73 ? -0.199 -6.155 -9.079 1.00 97.88 73 SER A CA 1
ATOM 575 C C . SER A 1 73 ? -1.199 -6.948 -8.231 1.00 97.88 73 SER A C 1
ATOM 577 O O . SER A 1 73 ? -1.947 -6.350 -7.453 1.00 97.88 73 SER A O 1
ATOM 579 N N . GLN A 1 74 ? -1.178 -8.284 -8.309 1.00 98.06 74 GLN A N 1
ATOM 580 C CA . GLN A 1 74 ? -1.997 -9.145 -7.444 1.00 98.06 74 GLN A CA 1
ATOM 581 C C . GLN A 1 74 ? -1.628 -8.977 -5.967 1.00 98.06 74 GLN A C 1
ATOM 583 O O . GLN A 1 74 ? -2.514 -8.865 -5.118 1.00 98.06 74 GLN A O 1
ATOM 588 N N . LEU A 1 75 ? -0.329 -8.906 -5.662 1.00 98.31 75 LEU A N 1
ATOM 589 C CA . LEU A 1 75 ? 0.165 -8.684 -4.306 1.00 98.31 75 LEU A CA 1
ATOM 590 C C . LEU A 1 75 ? -0.251 -7.309 -3.776 1.00 98.31 75 LEU A C 1
ATOM 592 O O . LEU A 1 75 ? -0.732 -7.232 -2.648 1.00 98.31 75 LEU A O 1
ATOM 596 N N . VAL A 1 76 ? -0.148 -6.241 -4.574 1.00 98.25 76 VAL A N 1
ATOM 597 C CA . VAL A 1 76 ? -0.628 -4.905 -4.179 1.00 98.25 76 VAL A CA 1
ATOM 598 C C . VAL A 1 76 ? -2.124 -4.929 -3.893 1.00 98.25 76 VAL A C 1
ATOM 600 O O . VAL A 1 76 ? -2.546 -4.416 -2.856 1.00 98.25 76 VAL A O 1
ATOM 603 N N . PHE A 1 77 ? -2.926 -5.557 -4.757 1.00 98.44 77 PHE A N 1
ATOM 604 C CA . PHE A 1 77 ? -4.370 -5.666 -4.559 1.00 98.44 77 PHE A CA 1
ATOM 605 C C . PHE A 1 77 ? -4.715 -6.408 -3.262 1.00 98.44 77 PH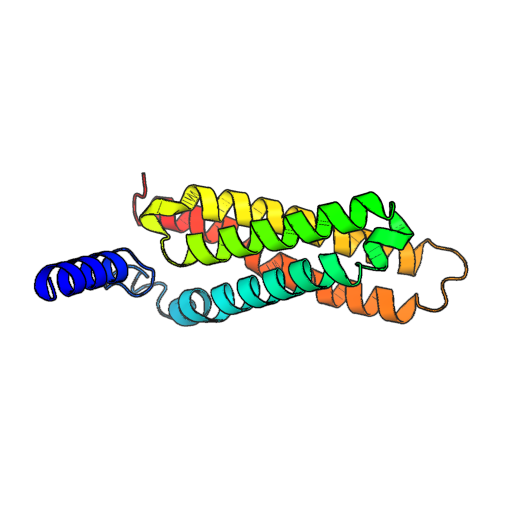E A C 1
ATOM 607 O O . PHE A 1 77 ? -5.394 -5.856 -2.396 1.00 98.44 77 PHE A O 1
ATOM 614 N N . ALA A 1 78 ? -4.201 -7.629 -3.097 1.00 98.44 78 ALA A N 1
ATOM 615 C CA . ALA A 1 78 ? -4.479 -8.470 -1.936 1.00 98.44 78 ALA A CA 1
ATOM 616 C C . ALA A 1 78 ? -4.000 -7.825 -0.626 1.00 98.44 78 ALA A C 1
ATOM 618 O O . ALA A 1 78 ? -4.729 -7.815 0.366 1.00 98.44 78 ALA A O 1
ATOM 619 N N . THR A 1 79 ? -2.805 -7.231 -0.634 1.00 98.38 79 THR A N 1
ATOM 620 C CA . THR A 1 79 ? -2.232 -6.562 0.544 1.00 98.38 79 THR A CA 1
ATOM 621 C C . THR A 1 79 ? -3.025 -5.314 0.907 1.00 98.38 79 THR A C 1
ATOM 623 O O . THR A 1 79 ? -3.330 -5.100 2.076 1.00 98.38 79 THR A O 1
ATOM 626 N N . SER A 1 80 ? -3.441 -4.523 -0.084 1.00 98.06 80 SER A N 1
ATOM 627 C CA . SER A 1 80 ? -4.265 -3.334 0.154 1.00 98.06 80 SER A CA 1
ATOM 628 C C . SER A 1 80 ? -5.636 -3.695 0.726 1.00 98.06 80 SER A C 1
ATOM 630 O O . SER A 1 80 ? -6.128 -3.005 1.617 1.00 98.06 80 SER A O 1
ATOM 632 N N . LEU A 1 81 ? -6.242 -4.802 0.278 1.00 97.94 81 LEU A N 1
ATOM 633 C CA . LEU A 1 81 ? -7.467 -5.324 0.886 1.00 97.94 81 LEU A CA 1
ATOM 634 C C . LEU A 1 81 ? -7.237 -5.792 2.328 1.00 97.94 81 LEU A C 1
ATOM 636 O O . LEU A 1 81 ? -8.073 -5.522 3.189 1.00 97.94 81 LEU A O 1
ATOM 640 N N . ALA A 1 82 ? -6.107 -6.445 2.613 1.00 97.62 82 ALA A N 1
ATOM 641 C CA . ALA A 1 82 ? -5.750 -6.836 3.973 1.00 97.62 82 ALA A CA 1
ATOM 642 C C . ALA A 1 82 ? -5.593 -5.610 4.889 1.00 97.62 82 ALA A C 1
ATOM 644 O O . ALA A 1 82 ? -6.188 -5.594 5.966 1.00 97.62 82 ALA A O 1
ATOM 645 N N . CYS A 1 83 ? -4.896 -4.558 4.439 1.00 96.56 83 CYS A N 1
ATOM 646 C CA . CYS A 1 83 ? -4.808 -3.282 5.157 1.00 96.56 83 CYS A CA 1
ATOM 647 C C . CYS A 1 83 ? -6.192 -2.653 5.369 1.00 96.56 83 CYS A C 1
ATOM 649 O O . CYS A 1 83 ? -6.516 -2.221 6.475 1.00 96.56 83 CYS A O 1
ATOM 651 N N . LEU A 1 84 ? -7.039 -2.642 4.332 1.00 95.69 84 LEU A N 1
ATOM 652 C CA . LEU A 1 84 ? -8.387 -2.082 4.406 1.00 95.69 84 LEU A CA 1
ATOM 653 C C . LEU A 1 84 ? -9.253 -2.818 5.432 1.00 95.69 84 LEU A C 1
ATOM 655 O O . LEU A 1 84 ? -9.992 -2.179 6.170 1.00 95.69 84 LEU A O 1
ATOM 659 N N . VAL A 1 85 ? -9.168 -4.143 5.520 1.00 95.12 85 VAL A N 1
ATOM 660 C CA . VAL A 1 85 ? -9.902 -4.901 6.542 1.00 95.12 85 VAL A CA 1
ATOM 661 C C . VAL A 1 85 ? -9.292 -4.675 7.927 1.00 95.12 85 VAL A C 1
ATOM 663 O O . VAL A 1 85 ? -10.026 -4.436 8.886 1.00 95.12 85 VAL A O 1
ATOM 666 N N . ALA A 1 86 ? -7.965 -4.710 8.045 1.00 93.69 86 ALA A N 1
ATOM 667 C CA . ALA A 1 86 ? -7.280 -4.617 9.328 1.00 93.69 86 ALA A CA 1
ATOM 668 C C . ALA A 1 86 ? -7.472 -3.251 10.007 1.00 93.69 86 ALA A C 1
ATOM 670 O O . ALA A 1 86 ? -7.784 -3.215 11.198 1.00 93.69 86 ALA A O 1
ATOM 671 N N . VAL A 1 87 ? -7.422 -2.148 9.247 1.00 92.12 87 VAL A N 1
ATOM 672 C CA . VAL A 1 87 ? -7.643 -0.792 9.785 1.00 92.12 87 VAL A CA 1
ATOM 673 C C . VAL A 1 87 ? -9.051 -0.608 10.356 1.00 92.12 87 VAL A C 1
ATOM 675 O O . VAL A 1 87 ? -9.257 0.183 11.272 1.00 92.12 87 VAL A O 1
ATOM 678 N N . HIS A 1 88 ? -10.035 -1.366 9.861 1.00 90.94 88 HIS A N 1
ATOM 679 C CA . HIS A 1 88 ? -11.383 -1.330 10.417 1.00 90.94 88 HIS A CA 1
ATOM 680 C C . HIS A 1 88 ? -11.495 -2.084 11.741 1.00 90.94 88 HIS A C 1
ATOM 682 O O . HIS A 1 88 ? -12.386 -1.743 12.512 1.00 90.94 88 HIS A O 1
ATOM 688 N N . PHE A 1 89 ? -10.618 -3.051 12.034 1.00 90.50 89 PHE A N 1
ATOM 689 C CA . PHE A 1 89 ? -10.648 -3.878 13.251 1.00 90.50 89 PHE A CA 1
ATOM 690 C C . PHE A 1 89 ? -9.291 -3.887 13.980 1.00 90.50 89 PHE A C 1
ATOM 692 O O . PHE A 1 89 ? -8.711 -4.961 14.188 1.00 90.50 89 PHE A O 1
ATOM 699 N N . PRO A 1 90 ? -8.785 -2.715 14.408 1.00 83.88 90 PRO A N 1
ATOM 700 C CA . PRO A 1 90 ? -7.402 -2.560 14.858 1.00 83.88 90 PRO A CA 1
ATOM 701 C C . PRO A 1 90 ? -7.064 -3.466 16.050 1.00 83.88 90 PRO A C 1
ATOM 703 O O . PRO A 1 90 ? -6.074 -4.183 16.005 1.00 83.88 90 PRO A O 1
ATOM 706 N N . GLN A 1 91 ? -7.942 -3.571 17.053 1.00 84.12 91 GLN A N 1
ATOM 707 C CA . GLN A 1 91 ? -7.693 -4.387 18.254 1.00 84.12 91 GLN A CA 1
ATOM 708 C C . GLN A 1 91 ? -7.477 -5.882 17.962 1.00 84.12 91 GLN A C 1
ATOM 710 O O . GLN A 1 91 ? -6.723 -6.548 18.663 1.00 84.12 91 GLN A O 1
ATOM 715 N N . LYS A 1 92 ? -8.156 -6.430 16.945 1.00 87.00 92 LYS A N 1
ATOM 716 C CA . LYS A 1 92 ? -8.112 -7.869 16.625 1.00 87.00 92 LYS A CA 1
ATOM 717 C C . LYS A 1 92 ? -7.113 -8.203 15.527 1.00 87.00 92 LYS A C 1
ATOM 719 O O . LYS A 1 92 ? -6.603 -9.318 15.485 1.00 87.00 92 LYS A O 1
ATOM 724 N N . LEU A 1 93 ? -6.888 -7.263 14.612 1.00 91.75 93 LEU A N 1
ATOM 725 C CA . LEU A 1 93 ? -6.107 -7.474 13.398 1.00 91.75 93 LEU A CA 1
ATOM 726 C C . LEU A 1 93 ? -4.826 -6.637 13.367 1.00 91.75 93 LEU A C 1
ATOM 728 O O . LEU A 1 93 ? -4.213 -6.543 12.311 1.00 91.75 93 LEU A O 1
ATOM 732 N N . TRP A 1 94 ? -4.374 -6.085 14.496 1.00 89.94 94 TRP A N 1
ATOM 733 C CA . TRP A 1 94 ? -3.179 -5.235 14.554 1.00 89.94 94 TRP A CA 1
ATOM 734 C C . TRP A 1 94 ? -1.942 -5.883 13.917 1.00 89.94 94 TRP A C 1
ATOM 736 O O . TRP A 1 94 ? -1.203 -5.216 13.202 1.00 89.94 94 TRP A O 1
ATOM 746 N N . ARG A 1 95 ? -1.730 -7.196 14.104 1.00 93.19 95 ARG A N 1
ATOM 747 C CA . ARG A 1 95 ? -0.608 -7.920 13.474 1.00 93.19 95 ARG A CA 1
ATOM 748 C C . ARG A 1 95 ? -0.729 -7.912 11.957 1.00 93.19 95 ARG A C 1
ATOM 750 O O . ARG A 1 95 ? 0.253 -7.675 11.264 1.00 93.19 95 ARG A O 1
ATOM 757 N N . VAL A 1 96 ? -1.937 -8.161 11.453 1.00 95.38 96 VAL A N 1
ATOM 758 C CA . VAL A 1 96 ? -2.223 -8.105 10.016 1.00 95.38 96 VAL A CA 1
ATOM 759 C C . VAL A 1 96 ? -2.013 -6.683 9.506 1.00 95.38 96 VAL A C 1
ATOM 761 O O . VAL A 1 96 ? -1.362 -6.528 8.484 1.00 95.38 96 VAL A O 1
ATOM 764 N N . ASP A 1 97 ? -2.477 -5.664 10.235 1.00 94.19 97 ASP A N 1
ATOM 765 C CA . ASP A 1 97 ? -2.297 -4.249 9.879 1.00 94.19 97 ASP A CA 1
ATOM 766 C C . ASP A 1 97 ? -0.800 -3.898 9.767 1.00 94.19 97 ASP A C 1
ATOM 768 O O . ASP A 1 97 ? -0.365 -3.362 8.751 1.00 94.19 97 ASP A O 1
ATOM 772 N N . VAL A 1 98 ? 0.024 -4.300 10.744 1.00 94.88 98 VAL A N 1
ATOM 773 C CA . VAL A 1 98 ? 1.483 -4.075 10.729 1.00 94.88 98 VAL A CA 1
ATOM 774 C C . VAL A 1 98 ? 2.155 -4.781 9.554 1.00 94.88 98 VAL A C 1
ATOM 776 O O . VAL A 1 98 ? 2.861 -4.140 8.776 1.00 94.88 98 VAL A O 1
ATOM 779 N N . TYR A 1 99 ? 1.961 -6.097 9.413 1.00 96.62 99 TYR A N 1
ATOM 780 C CA . TYR A 1 99 ? 2.657 -6.867 8.381 1.00 96.62 99 TYR A CA 1
ATOM 781 C C . TYR A 1 99 ? 2.192 -6.494 6.975 1.00 96.62 99 TYR A C 1
ATOM 783 O O . TYR A 1 99 ? 3.022 -6.394 6.073 1.00 96.62 99 TYR A O 1
ATOM 791 N N . ALA A 1 100 ? 0.894 -6.245 6.784 1.00 97.31 100 ALA A N 1
ATOM 792 C CA . ALA A 1 100 ? 0.363 -5.822 5.497 1.00 97.31 100 ALA A CA 1
ATOM 793 C C . ALA A 1 100 ? 0.882 -4.430 5.119 1.00 97.31 100 ALA A C 1
ATOM 795 O O . ALA A 1 100 ? 1.328 -4.253 3.990 1.00 97.31 100 ALA A O 1
ATOM 796 N N . ASN A 1 101 ? 0.934 -3.468 6.050 1.00 97.38 101 ASN A N 1
ATOM 797 C CA . ASN A 1 101 ? 1.524 -2.160 5.757 1.00 97.38 101 ASN A CA 1
ATOM 798 C C . ASN A 1 101 ? 3.021 -2.244 5.467 1.00 97.38 101 ASN A C 1
ATOM 800 O O . ASN A 1 101 ? 3.476 -1.647 4.496 1.00 97.38 101 ASN A O 1
ATOM 804 N N . ALA A 1 102 ? 3.786 -3.016 6.242 1.00 97.31 102 ALA A N 1
ATOM 805 C CA . ALA A 1 102 ? 5.213 -3.213 5.984 1.00 97.31 102 ALA A CA 1
ATOM 806 C C . ALA A 1 102 ? 5.461 -3.848 4.604 1.00 97.31 102 ALA A C 1
ATOM 808 O O . ALA A 1 102 ? 6.349 -3.426 3.861 1.00 97.31 102 ALA A O 1
ATOM 809 N N . PHE A 1 103 ? 4.638 -4.826 4.223 1.00 98.19 103 PHE A N 1
ATOM 810 C CA . PHE A 1 103 ? 4.714 -5.446 2.906 1.00 98.19 103 PHE A CA 1
ATOM 811 C C . PHE A 1 103 ? 4.268 -4.490 1.788 1.00 98.19 103 PHE A C 1
ATOM 813 O O . PHE A 1 103 ? 4.901 -4.437 0.736 1.00 98.19 103 PHE A O 1
ATOM 820 N N . LEU A 1 104 ? 3.246 -3.663 2.022 1.00 97.44 104 LEU A N 1
ATOM 821 C CA . LEU A 1 104 ? 2.796 -2.641 1.075 1.00 97.44 104 LEU A CA 1
ATOM 822 C C . LEU A 1 104 ? 3.867 -1.558 0.854 1.00 97.44 104 LEU A C 1
ATOM 824 O O . LEU A 1 104 ? 4.118 -1.172 -0.288 1.00 97.44 104 LEU A O 1
ATOM 828 N N . VAL A 1 105 ? 4.561 -1.133 1.919 1.00 97.81 105 VAL A N 1
ATOM 829 C CA . VAL A 1 105 ? 5.747 -0.260 1.848 1.00 97.81 105 VAL A CA 1
ATOM 830 C C . VAL A 1 105 ? 6.812 -0.878 0.951 1.00 97.81 105 VAL A C 1
ATOM 832 O O . VAL A 1 105 ? 7.341 -0.190 0.078 1.00 97.81 105 VAL A O 1
ATOM 835 N N . MET A 1 106 ? 7.111 -2.167 1.130 1.00 97.88 106 MET A N 1
ATOM 836 C CA . MET A 1 106 ? 8.080 -2.875 0.294 1.00 97.88 106 MET A CA 1
ATOM 837 C C . MET A 1 106 ? 7.647 -2.866 -1.179 1.00 97.88 106 MET A C 1
ATOM 839 O O . MET A 1 106 ? 8.438 -2.476 -2.035 1.00 97.88 106 MET A O 1
ATOM 843 N N . LEU A 1 107 ? 6.388 -3.211 -1.479 1.00 97.81 107 LEU A N 1
ATOM 844 C CA . LEU A 1 107 ? 5.861 -3.235 -2.849 1.00 97.81 107 LEU A CA 1
ATOM 845 C C . LEU A 1 107 ? 5.952 -1.858 -3.522 1.00 97.81 107 LEU A C 1
ATOM 847 O O . LEU A 1 107 ? 6.471 -1.752 -4.635 1.00 97.81 107 LEU A O 1
ATOM 851 N N . PHE A 1 108 ? 5.505 -0.793 -2.851 1.00 97.25 108 PHE A N 1
ATOM 852 C CA . PHE A 1 108 ? 5.593 0.570 -3.384 1.00 97.25 108 PHE A CA 1
ATOM 853 C C . PHE A 1 108 ? 7.029 1.092 -3.477 1.00 97.25 108 PHE A C 1
ATOM 855 O O . PHE A 1 108 ? 7.337 1.868 -4.388 1.00 97.25 108 PHE A O 1
ATOM 862 N N . SER A 1 109 ? 7.930 0.634 -2.606 1.00 97.25 109 SER A N 1
ATOM 863 C CA . SER A 1 109 ? 9.364 0.909 -2.737 1.00 97.25 109 SER A CA 1
ATOM 864 C C . SER A 1 109 ? 9.931 0.258 -3.995 1.00 97.25 109 SER A C 1
ATOM 866 O O . SER A 1 109 ? 10.614 0.936 -4.756 1.00 97.25 109 SER A O 1
ATOM 868 N N . THR A 1 110 ? 9.583 -1.003 -4.285 1.00 96.81 110 THR A N 1
ATOM 869 C CA . THR A 1 110 ? 9.962 -1.668 -5.543 1.00 96.81 110 THR A CA 1
ATOM 870 C C . THR A 1 110 ? 9.485 -0.869 -6.755 1.00 96.81 110 THR A C 1
ATOM 872 O O . THR A 1 110 ? 10.279 -0.586 -7.645 1.00 96.81 110 THR A O 1
ATOM 875 N N . TYR A 1 111 ? 8.223 -0.431 -6.766 1.00 96.56 111 TYR A N 1
ATOM 876 C CA . TYR A 1 111 ? 7.684 0.391 -7.855 1.00 96.56 111 TYR A CA 1
ATOM 877 C C . TYR A 1 111 ? 8.430 1.714 -8.033 1.00 96.56 111 TYR A C 1
ATOM 879 O O . TYR A 1 111 ? 8.788 2.081 -9.151 1.00 96.56 111 TYR A O 1
ATOM 887 N N . THR A 1 112 ? 8.724 2.398 -6.928 1.00 96.81 112 THR A N 1
ATOM 888 C CA . THR A 1 112 ? 9.488 3.652 -6.941 1.00 96.81 112 THR A CA 1
ATOM 889 C C . THR A 1 112 ? 10.902 3.432 -7.482 1.00 96.81 112 THR A C 1
ATOM 891 O O . THR A 1 112 ? 11.370 4.214 -8.305 1.00 96.81 112 THR A O 1
ATOM 894 N N . VAL A 1 113 ? 11.569 2.344 -7.087 1.00 96.88 113 VAL A N 1
ATOM 895 C CA . VAL A 1 113 ? 12.900 1.982 -7.598 1.00 96.88 113 VAL A CA 1
ATOM 896 C C . VAL A 1 113 ? 12.859 1.680 -9.095 1.00 96.88 113 VAL A C 1
ATOM 898 O O . VAL A 1 113 ? 13.720 2.171 -9.817 1.00 96.88 113 VAL A O 1
ATOM 901 N N . CYS A 1 114 ? 11.857 0.943 -9.586 1.00 96.25 114 CYS A N 1
ATOM 902 C CA . CYS A 1 114 ? 11.695 0.690 -11.020 1.00 96.25 114 CYS A CA 1
ATOM 903 C C . CYS A 1 114 ? 11.498 1.991 -11.811 1.00 96.25 114 CYS A C 1
ATOM 905 O O . CYS A 1 114 ? 12.132 2.177 -12.846 1.00 96.25 114 CYS A O 1
ATOM 907 N N . LEU A 1 115 ? 10.679 2.919 -11.307 1.00 96.50 115 LEU A N 1
ATOM 908 C CA . LEU A 1 115 ? 10.487 4.229 -11.934 1.00 96.50 115 LEU A CA 1
ATOM 909 C C . LEU A 1 115 ? 11.784 5.046 -11.981 1.00 96.50 115 LEU A C 1
ATOM 911 O O . LEU A 1 115 ? 12.101 5.613 -13.022 1.00 96.50 115 LEU A O 1
ATOM 915 N N . ILE A 1 116 ? 12.547 5.082 -10.884 1.00 95.88 116 ILE A N 1
ATOM 916 C CA . ILE A 1 116 ? 13.848 5.770 -10.825 1.00 95.88 116 ILE A CA 1
ATOM 917 C C . ILE A 1 116 ? 14.844 5.114 -11.785 1.00 95.88 116 ILE A C 1
ATOM 919 O O . ILE A 1 116 ? 15.532 5.812 -12.528 1.00 95.88 116 ILE A O 1
ATOM 923 N N . TYR A 1 117 ? 14.911 3.782 -11.797 1.00 95.38 117 TYR A N 1
ATOM 924 C CA . TYR A 1 117 ? 15.785 3.039 -12.698 1.00 95.38 117 TYR A CA 1
ATOM 925 C C . TYR A 1 117 ? 15.506 3.406 -14.158 1.00 95.38 117 TYR A C 1
ATOM 927 O O . TYR A 1 117 ? 16.409 3.815 -14.883 1.00 95.38 117 TYR A O 1
ATOM 935 N N . LEU A 1 118 ? 14.242 3.340 -14.566 1.00 94.62 118 LEU A N 1
ATOM 936 C CA . LEU A 1 118 ? 13.842 3.654 -15.930 1.00 94.62 118 LEU A CA 1
ATOM 937 C C . LEU A 1 118 ? 14.060 5.134 -16.277 1.00 94.62 118 LEU A C 1
ATOM 939 O O . LEU A 1 118 ? 14.571 5.438 -17.346 1.00 94.62 118 LEU A O 1
ATOM 943 N N . ALA A 1 119 ? 13.757 6.054 -15.360 1.00 94.12 119 ALA A N 1
ATOM 944 C CA . ALA A 1 119 ? 13.903 7.485 -15.611 1.00 94.12 119 ALA A CA 1
ATOM 945 C C . ALA A 1 119 ? 15.362 7.945 -15.774 1.00 94.12 119 ALA A C 1
ATOM 947 O O . ALA A 1 119 ? 15.627 8.868 -16.541 1.00 94.12 119 ALA A O 1
ATOM 948 N N . PHE A 1 120 ? 16.301 7.346 -15.037 1.00 93.56 120 PHE A N 1
ATOM 949 C CA . PHE A 1 120 ? 17.677 7.855 -14.955 1.00 93.56 120 PHE A CA 1
ATOM 950 C C . PHE A 1 120 ? 18.733 6.924 -15.548 1.00 93.56 120 PHE A C 1
ATOM 952 O O . PHE A 1 120 ? 19.829 7.384 -15.866 1.00 93.56 120 PHE A O 1
ATOM 959 N N . PHE A 1 121 ? 18.434 5.633 -15.691 1.00 91.94 121 PHE A N 1
ATOM 960 C CA . PHE A 1 121 ? 19.426 4.621 -16.052 1.00 91.94 121 PHE A CA 1
ATOM 961 C C . PHE A 1 121 ? 19.074 3.831 -17.315 1.00 91.94 121 PHE A C 1
ATOM 963 O O . PHE A 1 121 ? 19.962 3.172 -17.852 1.00 91.94 121 PHE A O 1
ATOM 970 N N . ALA A 1 122 ? 17.838 3.908 -17.826 1.00 89.50 122 ALA A N 1
ATOM 971 C CA . ALA A 1 122 ? 17.474 3.300 -19.106 1.00 89.50 122 ALA A CA 1
ATOM 972 C C . ALA A 1 122 ? 17.829 4.247 -20.276 1.00 89.50 122 ALA A C 1
ATOM 974 O O . ALA A 1 122 ? 17.233 5.321 -20.403 1.00 89.50 122 ALA A O 1
ATOM 975 N N . PRO A 1 123 ? 18.794 3.895 -21.149 1.00 83.44 123 PRO A N 1
ATOM 976 C CA . PRO A 1 123 ? 19.199 4.770 -22.243 1.00 83.44 123 PRO A CA 1
ATOM 977 C C . PRO A 1 123 ? 18.071 4.947 -23.264 1.00 83.44 123 PRO A C 1
ATOM 979 O O . PRO A 1 123 ? 17.532 3.966 -23.770 1.00 83.44 123 PRO A O 1
ATOM 982 N N . GLY A 1 124 ? 17.762 6.197 -23.617 1.00 84.25 124 GLY A N 1
ATOM 983 C CA . GLY A 1 124 ? 16.834 6.510 -24.708 1.00 84.25 124 GLY A CA 1
ATOM 984 C C . GLY A 1 124 ? 15.349 6.343 -24.378 1.00 84.25 124 GLY A C 1
ATOM 985 O O . GLY A 1 124 ? 14.547 6.299 -25.306 1.00 84.25 124 GLY A O 1
ATOM 986 N N . ASP A 1 125 ? 14.977 6.265 -23.097 1.00 87.75 125 ASP A N 1
ATOM 987 C CA . ASP A 1 125 ? 13.575 6.221 -22.678 1.00 87.75 125 ASP A CA 1
ATOM 988 C C . ASP A 1 125 ? 12.857 7.552 -22.996 1.00 87.75 125 ASP A C 1
ATOM 990 O O . ASP A 1 125 ? 13.156 8.578 -22.371 1.00 87.75 125 ASP A O 1
ATOM 994 N N . PRO A 1 126 ? 11.891 7.572 -23.937 1.00 88.19 126 PRO A N 1
ATOM 995 C CA . PRO A 1 126 ? 11.170 8.791 -24.294 1.00 88.19 126 PRO A CA 1
ATOM 996 C C . PRO A 1 126 ? 10.259 9.301 -23.165 1.00 88.19 126 PRO A C 1
ATOM 998 O O . PRO A 1 126 ? 9.830 10.452 -23.209 1.00 88.19 126 PRO A O 1
ATOM 1001 N N . HIS A 1 127 ? 9.982 8.479 -22.146 1.00 91.31 127 HIS A N 1
ATOM 1002 C CA . HIS A 1 127 ? 9.100 8.793 -21.020 1.00 91.31 127 HIS A CA 1
ATOM 1003 C C . HIS A 1 127 ? 9.855 9.077 -19.715 1.00 91.31 127 HIS A C 1
ATOM 1005 O O . HIS A 1 127 ? 9.244 9.112 -18.644 1.00 91.31 127 HIS A O 1
ATOM 1011 N N . ALA A 1 128 ? 11.171 9.303 -19.774 1.00 90.25 128 ALA A N 1
ATOM 1012 C CA . ALA A 1 128 ? 12.002 9.515 -18.589 1.00 90.25 128 ALA A CA 1
ATOM 1013 C C . ALA A 1 128 ? 11.472 10.629 -17.660 1.00 90.25 128 ALA A C 1
ATOM 1015 O O . ALA A 1 128 ? 11.423 10.454 -16.440 1.00 90.25 128 ALA A O 1
ATOM 1016 N N . GLY A 1 129 ? 11.008 11.750 -18.228 1.00 89.56 129 GLY A N 1
ATOM 1017 C CA . GLY A 1 129 ? 10.427 12.861 -17.462 1.00 89.56 129 GLY A CA 1
ATOM 1018 C C . GLY A 1 129 ? 9.145 12.476 -16.714 1.00 89.56 129 GLY A C 1
ATOM 1019 O O . GLY A 1 129 ? 9.014 12.762 -15.522 1.00 89.56 129 GLY A O 1
ATOM 1020 N N . ASP A 1 130 ? 8.235 11.763 -17.382 1.00 92.44 130 ASP A N 1
ATOM 1021 C CA . ASP A 1 130 ? 6.981 11.286 -16.787 1.00 92.44 130 ASP A CA 1
ATOM 1022 C C . ASP A 1 130 ? 7.258 10.271 -15.671 1.00 92.44 130 ASP A C 1
ATOM 1024 O O . ASP A 1 130 ? 6.672 10.338 -14.589 1.00 92.44 130 ASP A O 1
ATOM 1028 N N . ARG A 1 131 ? 8.209 9.355 -15.894 1.00 92.88 131 ARG A N 1
ATOM 1029 C CA . ARG A 1 131 ? 8.618 8.340 -14.912 1.00 92.88 131 ARG A CA 1
ATOM 1030 C C . ARG A 1 131 ? 9.268 8.968 -13.680 1.00 92.88 131 ARG A C 1
ATOM 1032 O O . ARG A 1 131 ? 8.962 8.548 -12.565 1.00 92.88 131 ARG A O 1
ATOM 1039 N N . ALA A 1 132 ? 10.081 10.013 -13.848 1.00 91.75 132 ALA A N 1
ATOM 1040 C CA . ALA A 1 132 ? 10.646 10.771 -12.730 1.00 91.75 132 ALA A CA 1
ATOM 1041 C C . ALA A 1 132 ? 9.559 11.483 -11.906 1.00 91.75 132 ALA A C 1
ATOM 1043 O O . ALA A 1 132 ? 9.573 11.425 -10.674 1.00 91.75 132 ALA A O 1
ATOM 1044 N N . ALA A 1 133 ? 8.579 12.110 -12.566 1.00 91.50 133 ALA A N 1
ATOM 1045 C CA . ALA A 1 133 ? 7.450 12.741 -11.883 1.00 91.50 133 ALA A CA 1
ATOM 1046 C C . ALA A 1 133 ? 6.608 11.712 -11.107 1.00 91.50 133 ALA A C 1
ATOM 1048 O O . ALA A 1 133 ? 6.247 11.940 -9.947 1.00 91.50 133 ALA A O 1
ATOM 1049 N N . LEU A 1 134 ? 6.351 10.549 -11.713 1.00 93.19 134 LEU A N 1
ATOM 1050 C CA . LEU A 1 134 ? 5.656 9.441 -11.061 1.00 93.19 134 LEU A CA 1
ATOM 1051 C C . LEU A 1 134 ? 6.449 8.863 -9.886 1.00 93.19 134 LEU A C 1
ATOM 1053 O O . LEU A 1 134 ? 5.827 8.523 -8.884 1.00 93.19 134 LEU A O 1
ATOM 1057 N N . ALA A 1 135 ? 7.783 8.802 -9.956 1.00 93.31 135 ALA A N 1
ATOM 1058 C CA . ALA A 1 135 ? 8.621 8.344 -8.844 1.00 93.31 135 ALA A CA 1
ATOM 1059 C C . ALA A 1 135 ? 8.480 9.256 -7.616 1.00 93.31 135 ALA A C 1
ATOM 1061 O O . ALA A 1 135 ? 8.345 8.789 -6.488 1.00 93.31 135 ALA A O 1
ATOM 1062 N N . ILE A 1 136 ? 8.448 10.576 -7.824 1.00 91.06 136 ILE A N 1
ATOM 1063 C CA . ILE A 1 136 ? 8.206 11.538 -6.737 1.00 91.06 136 ILE A CA 1
ATOM 1064 C C . ILE A 1 136 ? 6.789 11.356 -6.173 1.00 91.06 136 ILE A C 1
ATOM 1066 O O . ILE A 1 136 ? 6.582 11.396 -4.958 1.00 91.06 136 ILE A O 1
ATOM 1070 N N . GLY A 1 137 ? 5.807 11.128 -7.048 1.00 89.56 137 GLY A N 1
ATOM 1071 C CA . GLY A 1 137 ? 4.431 10.835 -6.653 1.00 89.56 137 GLY A CA 1
ATOM 1072 C C . GLY A 1 137 ? 4.304 9.548 -5.832 1.00 89.56 137 GLY A C 1
ATOM 1073 O O . GLY A 1 137 ? 3.612 9.545 -4.812 1.00 89.56 137 GLY A O 1
ATOM 1074 N N . SER A 1 138 ? 5.000 8.477 -6.222 1.00 91.88 138 SER A N 1
ATOM 1075 C CA . SER A 1 138 ? 4.918 7.167 -5.571 1.00 91.88 138 SER A CA 1
ATOM 1076 C C . SER A 1 138 ? 5.542 7.151 -4.178 1.00 91.88 138 SER A C 1
ATOM 1078 O O . SER A 1 138 ? 5.066 6.404 -3.326 1.00 91.88 138 SER A O 1
ATOM 1080 N N . ILE A 1 139 ? 6.505 8.034 -3.880 1.00 91.31 139 ILE A N 1
ATOM 1081 C CA . ILE A 1 139 ? 7.025 8.216 -2.512 1.00 91.31 139 ILE A CA 1
ATOM 1082 C C . ILE A 1 139 ? 5.884 8.522 -1.532 1.00 91.31 139 ILE A C 1
ATOM 1084 O O . ILE A 1 139 ? 5.864 7.997 -0.420 1.00 91.31 139 ILE A O 1
ATOM 1088 N N . ARG A 1 140 ? 4.878 9.304 -1.943 1.00 86.88 140 ARG A N 1
ATOM 1089 C CA . ARG A 1 140 ? 3.726 9.626 -1.081 1.00 86.88 140 ARG A CA 1
ATOM 1090 C C . ARG A 1 140 ? 2.906 8.389 -0.709 1.00 86.88 140 ARG A C 1
ATOM 1092 O O . ARG A 1 140 ? 2.359 8.345 0.389 1.00 86.88 140 ARG A O 1
ATOM 1099 N N . LEU A 1 141 ? 2.858 7.386 -1.589 1.00 88.56 141 LEU A N 1
ATOM 1100 C CA . LEU A 1 141 ? 2.177 6.112 -1.336 1.00 88.56 141 LEU A CA 1
ATOM 1101 C C . LEU A 1 141 ? 2.907 5.263 -0.288 1.00 88.56 141 LEU A C 1
ATOM 1103 O O . LEU A 1 141 ? 2.287 4.409 0.333 1.00 88.56 141 LEU A O 1
ATOM 1107 N N . ILE A 1 142 ? 4.201 5.511 -0.065 1.00 93.69 142 ILE A N 1
ATOM 1108 C CA . ILE A 1 142 ? 5.014 4.821 0.943 1.00 93.69 142 ILE A CA 1
ATOM 1109 C C . ILE A 1 142 ? 4.839 5.462 2.322 1.00 93.69 142 ILE A C 1
ATOM 1111 O O . ILE A 1 142 ? 4.740 4.753 3.321 1.00 93.69 142 ILE A O 1
ATOM 1115 N N . LEU A 1 143 ? 4.790 6.797 2.384 1.00 93.25 143 LEU A N 1
ATOM 1116 C CA . LEU A 1 143 ? 4.840 7.541 3.648 1.00 93.25 143 LEU A CA 1
ATOM 1117 C C . LEU A 1 143 ? 3.712 7.170 4.613 1.00 93.25 143 LEU A C 1
ATOM 1119 O O . LEU A 1 143 ? 3.968 6.992 5.802 1.00 93.25 143 LEU A O 1
ATOM 1123 N N . LEU A 1 144 ? 2.478 7.048 4.117 1.00 92.00 144 LEU A N 1
ATOM 1124 C CA . LEU A 1 144 ? 1.324 6.796 4.978 1.00 92.00 144 LEU A CA 1
ATOM 1125 C C . LEU A 1 144 ? 1.321 5.361 5.556 1.00 92.00 144 LEU A C 1
ATOM 1127 O O . LEU A 1 144 ? 1.231 5.240 6.779 1.00 92.00 144 LEU A O 1
ATOM 1131 N N . PRO A 1 145 ? 1.501 4.289 4.755 1.00 93.50 145 PRO A N 1
ATOM 1132 C CA . PRO A 1 145 ? 1.711 2.937 5.279 1.00 93.50 145 PRO A CA 1
ATOM 1133 C C . PRO A 1 145 ? 2.920 2.829 6.213 1.00 93.50 145 PRO A C 1
ATOM 1135 O O . PRO A 1 145 ? 2.841 2.177 7.251 1.00 93.50 145 PRO A O 1
ATOM 1138 N N . PHE A 1 146 ? 4.029 3.500 5.883 1.00 95.44 146 PHE A N 1
ATOM 1139 C CA . PHE A 1 146 ? 5.234 3.497 6.714 1.00 95.44 146 PHE A CA 1
ATOM 1140 C C . PHE A 1 146 ? 4.971 4.119 8.084 1.00 95.44 146 PHE A C 1
ATOM 1142 O O . PHE A 1 146 ? 5.262 3.496 9.100 1.00 95.44 146 PHE A O 1
ATOM 1149 N N . TRP A 1 147 ? 4.364 5.308 8.125 1.00 94.88 147 TRP A N 1
ATOM 1150 C CA . TRP A 1 147 ? 3.952 5.946 9.375 1.00 94.88 147 TRP A CA 1
ATOM 1151 C C . TRP A 1 147 ? 3.013 5.042 10.186 1.00 94.88 147 TRP A C 1
ATOM 1153 O O . TRP A 1 147 ? 3.217 4.868 11.388 1.00 94.88 147 TRP A O 1
ATOM 1163 N N . ARG A 1 148 ? 2.042 4.398 9.522 1.00 93.31 148 ARG A N 1
ATOM 1164 C CA . ARG A 1 148 ? 1.071 3.515 10.176 1.00 93.31 148 ARG A CA 1
ATOM 1165 C C . ARG A 1 148 ? 1.726 2.321 10.878 1.00 93.31 148 ARG A C 1
ATOM 1167 O O . ARG A 1 148 ? 1.258 1.931 11.942 1.00 93.31 148 ARG A O 1
ATOM 1174 N N . VAL A 1 149 ? 2.821 1.769 10.348 1.00 93.06 149 VAL A N 1
ATOM 1175 C CA . VAL A 1 149 ? 3.567 0.683 11.018 1.00 93.06 149 VAL A CA 1
ATOM 1176 C C . VAL A 1 149 ? 4.051 1.106 12.411 1.00 93.06 149 VAL A C 1
ATOM 1178 O O . VAL A 1 149 ? 3.899 0.341 13.364 1.00 93.06 149 VAL A O 1
ATOM 1181 N N . PHE A 1 150 ? 4.595 2.319 12.551 1.00 91.44 150 PHE A N 1
ATOM 1182 C CA . PHE A 1 150 ? 5.059 2.835 13.847 1.00 91.44 150 PHE A CA 1
ATOM 1183 C C . PHE A 1 150 ? 3.903 3.243 14.755 1.00 91.44 150 PHE A C 1
ATOM 1185 O O . PHE A 1 150 ? 3.957 3.006 15.960 1.00 91.44 150 PHE A O 1
ATOM 1192 N N . ASP A 1 151 ? 2.852 3.818 14.175 1.00 89.62 151 ASP A N 1
ATOM 1193 C CA . ASP A 1 151 ? 1.641 4.198 14.899 1.00 89.62 151 ASP A CA 1
ATOM 1194 C C . ASP A 1 151 ? 0.978 2.980 15.561 1.00 89.62 151 ASP A C 1
ATOM 1196 O O . ASP A 1 151 ? 0.706 3.012 16.754 1.00 89.62 151 ASP A O 1
ATOM 1200 N N . ILE A 1 152 ? 0.848 1.848 14.857 1.00 86.62 152 ILE A N 1
ATOM 1201 C CA . ILE A 1 152 ? 0.292 0.616 15.446 1.00 86.62 152 ILE A CA 1
ATOM 1202 C C . ILE A 1 152 ? 1.191 0.058 16.555 1.00 86.62 152 ILE A C 1
ATOM 1204 O O . ILE A 1 152 ? 0.691 -0.476 17.547 1.00 86.62 152 ILE A O 1
ATOM 1208 N N . ALA A 1 153 ? 2.516 0.142 16.393 1.00 84.44 153 ALA A N 1
ATOM 1209 C CA . ALA A 1 153 ? 3.445 -0.304 17.427 1.00 84.44 153 ALA A CA 1
ATOM 1210 C C . ALA A 1 153 ? 3.245 0.496 18.726 1.00 84.44 153 ALA A C 1
ATOM 1212 O O . ALA A 1 153 ? 3.171 -0.103 19.797 1.00 84.44 153 ALA A O 1
ATOM 1213 N N . ARG A 1 154 ? 3.054 1.817 18.608 1.00 85.31 154 ARG A N 1
ATOM 1214 C CA . ARG A 1 154 ? 2.691 2.705 19.720 1.00 85.31 154 ARG A CA 1
ATOM 1215 C C . ARG A 1 154 ? 1.303 2.378 20.283 1.00 85.31 154 ARG A C 1
ATOM 1217 O O . ARG A 1 154 ? 1.173 2.192 21.489 1.00 85.31 154 ARG A O 1
ATOM 1224 N N . ASP A 1 155 ? 0.282 2.258 19.434 1.00 80.62 155 ASP A N 1
ATOM 1225 C CA . ASP A 1 155 ? -1.101 1.965 19.842 1.00 80.62 155 ASP A CA 1
ATOM 1226 C C . ASP A 1 155 ? -1.190 0.658 20.634 1.00 80.62 155 ASP A C 1
ATOM 1228 O O . ASP A 1 155 ? -1.920 0.563 21.621 1.00 80.62 155 ASP A O 1
ATOM 1232 N N . ARG A 1 156 ? -0.414 -0.356 20.239 1.00 80.81 156 ARG A N 1
ATOM 1233 C CA . ARG A 1 156 ? -0.327 -1.627 20.960 1.00 80.81 156 ARG A CA 1
ATOM 1234 C C . ARG A 1 156 ? 0.163 -1.432 22.394 1.00 80.81 156 ARG A C 1
ATOM 1236 O O . ARG A 1 156 ? -0.384 -2.064 23.297 1.00 80.81 156 ARG A O 1
ATOM 1243 N N . GLU A 1 157 ? 1.186 -0.606 22.599 1.00 81.38 157 GLU A N 1
ATOM 1244 C CA . GLU A 1 157 ? 1.741 -0.316 23.926 1.00 81.38 157 GLU A CA 1
ATOM 1245 C C . GLU A 1 157 ? 0.753 0.486 24.779 1.00 81.38 157 GLU A C 1
ATOM 1247 O O . GLU A 1 157 ? 0.524 0.140 25.937 1.00 81.38 157 GLU A O 1
ATOM 1252 N N . VAL A 1 158 ? 0.110 1.501 24.192 1.00 77.88 158 VAL A N 1
ATOM 1253 C CA . VAL A 1 158 ? -0.848 2.383 24.882 1.00 77.88 158 VAL A CA 1
ATOM 1254 C C . VAL A 1 158 ? -2.142 1.652 25.248 1.00 77.88 158 VAL A C 1
ATOM 1256 O O . VAL A 1 158 ? -2.678 1.832 26.341 1.00 77.88 158 VAL A O 1
ATOM 1259 N N . HIS A 1 159 ? -2.656 0.811 24.350 1.00 74.31 159 HIS A N 1
ATOM 1260 C CA . HIS A 1 159 ? -3.951 0.149 24.512 1.00 74.31 159 HIS A CA 1
ATOM 1261 C C . HIS A 1 159 ? -3.860 -1.311 24.977 1.00 74.31 159 HIS A C 1
ATOM 1263 O O . HIS A 1 159 ? -4.897 -1.949 25.177 1.00 74.31 159 HIS A O 1
ATOM 1269 N N . GLY A 1 160 ? -2.653 -1.858 25.145 1.00 76.56 160 GLY A N 1
ATOM 1270 C CA . GLY A 1 160 ? -2.436 -3.215 25.649 1.00 76.56 160 GLY A CA 1
ATOM 1271 C C . GLY A 1 160 ? -2.999 -4.317 24.746 1.00 76.56 160 GLY A C 1
ATOM 1272 O O . GLY A 1 160 ? -3.491 -5.329 25.249 1.00 76.56 160 GLY A O 1
ATOM 1273 N N . TRP A 1 161 ? -2.971 -4.130 23.420 1.00 77.62 161 TRP A N 1
ATOM 1274 C CA . TRP A 1 161 ? -3.470 -5.136 22.474 1.00 77.62 161 TRP A CA 1
ATOM 1275 C C . TRP A 1 161 ? -2.608 -6.411 22.528 1.00 77.62 161 TRP A C 1
ATOM 1277 O O . TRP A 1 161 ? -1.377 -6.350 22.424 1.00 77.62 161 TRP A O 1
ATOM 1287 N N . GLN A 1 162 ? -3.259 -7.569 22.695 1.00 68.19 162 GLN A N 1
ATOM 1288 C CA . GLN A 1 162 ? -2.611 -8.890 22.784 1.00 68.19 162 GLN A CA 1
ATOM 1289 C C . GLN A 1 162 ? -2.441 -9.550 21.403 1.00 68.19 162 GLN A C 1
ATOM 1291 O O . GLN A 1 162 ? -3.325 -9.381 20.535 1.00 68.19 162 GLN A O 1
#

Mean predicted aligned error: 5.43 Å

Sequence (162 aa):
MLTRLRANARALRDASIWGRGSVSEEDDRLATLLRVYLPITYAVSAAFGWYGIWYGVPAIFDAIAPDYAAIWSQLVFATSLACLVAVHFPQKLWRVDVYANAFLVMLFSTYTVCLIYLAFFAPGDPHAGDRAALAIGSIRLILLPFWRVFDIARDREVHGWQ

pLDDT: mean 89.35, std 8.3, range [67.75, 98.44]

Radius of gyration: 18.6 Å; Cα contacts (8 Å, |Δi|>4): 184; chains: 1; bounding box: 54×28×50 Å

Secondary structure (DSSP, 8-state):
-HHHHHHHHHHHHHTSTTSTTSS-STTHHHHHIIIIIHHHHHHHHHHHHHHHHHH--HHHHHHT-HHHHHHHHHHHHHHHHHHHHHHHSHHHHHHHHHHHHHHHHHHHHHHHHHHHHHHHHSTT-TTHHHHHHHHHHHHHHHHHHHHHHHHHHHHHHHHT--

Nearest PDB structures (foldseek):
  3fse-assembly1_A  TM=3.843E-01  e=4.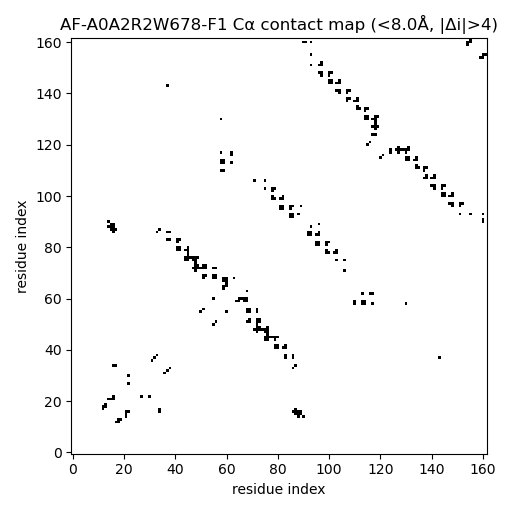018E-01  Trichormus variabilis ATCC 29413

Foldseek 3Di:
DVVVVVVVVLVLCCLWLNRPPSAPPVCPVCSCVLVPVQLVLLVVQLVQLVCCLVPNDCLCCVQPHRVRRNVLSVLSNVLSVQCNVCSGRVLVCVVSNLVSLVVNLVSLVVSLVSLCCCLPPPPPRPCNVVSVVVSVVSVVSNVSSVVSNVVSVVVCVVVVRD

Solvent-accessible surface area (backbone atoms o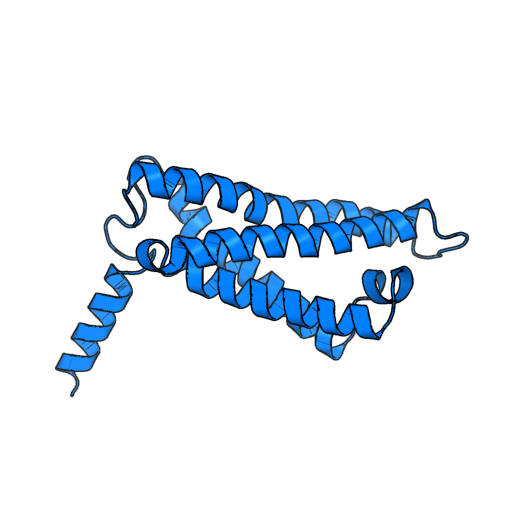nly — not comparable to full-atom values): 8228 Å² total; per-residue (Å²): 111,71,68,58,53,55,50,52,53,48,56,52,40,54,56,17,58,81,16,89,80,58,58,54,84,89,44,52,86,46,43,57,48,61,73,44,52,47,46,49,52,23,50,52,42,19,52,49,11,51,48,16,57,80,73,50,40,66,51,43,30,75,67,75,33,62,69,55,19,41,52,50,15,49,50,41,20,55,32,20,48,46,29,40,54,16,59,42,24,42,73,83,26,44,70,51,28,38,53,28,22,52,49,47,29,50,53,42,47,53,53,28,49,28,19,45,44,44,34,75,69,44,86,87,51,92,54,22,70,60,31,44,54,47,25,63,55,37,50,60,69,25,50,57,36,49,52,46,37,56,50,51,57,50,47,33,68,78,68,65,56,122